Protein AF-A0AAJ1YZI2-F1 (afdb_monomer_lite)

Organism: NCBI:txid64104

Foldseek 3Di:
DEFCAPVNVVVQVVQVVPVVGDDDYHFPADDPVPVLPDLDLVVLQVCLPPCRFFPQDWDDQDPVVRGIDGDSHTRRHPPCSSPSVDDDDDDDVDDDDDDDDVVVVDD

Secondary structure (DSSP, 8-state):
-B--SHHHHHHHHHHHHSTT-----B-SS---TTTS----HHHHHHHHHSTTTB--EEEEEETTTTEEEEE--B-TT-HHHHS-S-------SS-------GGGG--

Sequence (107 aa):
MIGAGTAGGVIAKELTDDKCTSVLVLEAGTNMTNQLSNPSVVNALTLATDNKFSFNILSKIEQVIGRQLRLPDGNPSMPAQIIALNAVRFIQEDFCPYSMDDSDLEC

pLDDT: mean 71.07, std 13.59, range [41.94, 93.81]

Radius of gyration: 17.85 Å; chains: 1; bounding box: 41×34×44 Å

Structure (mmCIF, N/CA/C/O backbone):
data_AF-A0AAJ1YZI2-F1
#
_entry.id   AF-A0AAJ1YZI2-F1
#
loop_
_atom_site.group_PDB
_atom_site.id
_atom_site.type_symbol
_atom_site.label_atom_id
_atom_site.label_alt_id
_atom_site.label_comp_id
_atom_site.label_asym_id
_atom_site.label_entity_id
_atom_site.label_seq_id
_atom_site.pdbx_PDB_ins_code
_atom_site.Cartn_x
_atom_site.Cartn_y
_atom_site.Cartn_z
_atom_site.occupancy
_atom_site.B_iso_or_equiv
_atom_site.auth_seq_id
_atom_site.auth_comp_id
_atom_site.auth_asym_id
_atom_site.auth_atom_id
_atom_site.pdbx_PDB_model_num
ATOM 1 N N . MET A 1 1 ? 2.772 6.568 -9.673 1.00 81.38 1 MET A N 1
ATOM 2 C CA . MET A 1 1 ? 1.829 5.644 -9.014 1.00 81.38 1 MET A CA 1
ATOM 3 C C . MET A 1 1 ? 1.597 6.076 -7.578 1.00 81.38 1 MET A C 1
ATOM 5 O O . MET A 1 1 ? 2.567 6.357 -6.884 1.00 81.38 1 MET A O 1
ATOM 9 N N . ILE A 1 2 ? 0.339 6.132 -7.145 1.00 83.56 2 ILE A N 1
ATOM 10 C CA . ILE A 1 2 ? -0.044 6.430 -5.760 1.00 83.56 2 ILE A CA 1
ATOM 11 C C . ILE A 1 2 ? -0.573 5.131 -5.144 1.00 83.56 2 ILE A C 1
ATOM 13 O O . ILE A 1 2 ? -1.552 4.585 -5.639 1.00 83.56 2 ILE A O 1
ATOM 17 N N . GLY A 1 3 ? 0.097 4.625 -4.113 1.00 76.31 3 GLY A N 1
ATOM 18 C CA . GLY A 1 3 ? -0.173 3.330 -3.494 1.00 76.31 3 GLY A CA 1
ATOM 19 C C . GLY A 1 3 ? 0.621 2.179 -4.129 1.00 76.31 3 GLY A C 1
ATOM 20 O O . GLY A 1 3 ? 0.332 1.771 -5.247 1.00 76.31 3 GLY A O 1
ATOM 21 N N . ALA A 1 4 ? 1.583 1.605 -3.406 1.00 77.31 4 ALA A N 1
ATOM 22 C CA . ALA A 1 4 ? 2.354 0.398 -3.725 1.00 77.31 4 ALA A CA 1
ATOM 23 C C . ALA A 1 4 ? 1.668 -0.892 -3.251 1.00 77.31 4 ALA A C 1
ATOM 25 O O . ALA A 1 4 ? 2.333 -1.839 -2.829 1.00 77.31 4 ALA A O 1
ATOM 26 N N . GLY A 1 5 ? 0.337 -0.919 -3.289 1.00 75.62 5 GLY A N 1
ATOM 27 C CA . GLY A 1 5 ? -0.424 -2.074 -2.836 1.00 75.62 5 GLY A CA 1
ATOM 28 C C . GLY A 1 5 ? -0.507 -3.231 -3.787 1.00 75.62 5 GLY A C 1
ATOM 29 O O . GLY A 1 5 ? 0.226 -3.281 -4.762 1.00 75.62 5 GLY A O 1
ATOM 30 N N . THR A 1 6 ? -1.410 -4.172 -3.511 1.00 78.75 6 THR A N 1
ATOM 31 C CA . THR A 1 6 ? -1.517 -5.422 -4.279 1.00 78.75 6 THR A CA 1
ATOM 32 C C . THR A 1 6 ? -1.555 -5.176 -5.788 1.00 78.75 6 THR A C 1
ATOM 34 O O . THR A 1 6 ? -0.784 -5.781 -6.523 1.00 78.75 6 THR A O 1
ATOM 37 N N . ALA A 1 7 ? -2.402 -4.251 -6.248 1.00 84.00 7 ALA A N 1
ATOM 38 C CA . ALA A 1 7 ? -2.451 -3.867 -7.658 1.00 84.00 7 ALA A CA 1
ATOM 39 C C . ALA A 1 7 ? -1.314 -2.905 -8.032 1.00 84.00 7 ALA A C 1
ATOM 41 O O . ALA A 1 7 ? -0.658 -3.092 -9.053 1.00 84.00 7 ALA A O 1
ATOM 42 N N . GLY A 1 8 ? -1.052 -1.901 -7.189 1.00 82.06 8 GLY A N 1
ATOM 43 C CA . GLY A 1 8 ? -0.031 -0.895 -7.453 1.00 82.06 8 GLY A CA 1
ATOM 44 C C . GLY A 1 8 ? 1.346 -1.513 -7.694 1.00 82.06 8 GLY A C 1
ATOM 45 O O . GLY A 1 8 ? 1.941 -1.313 -8.745 1.00 82.06 8 GLY A O 1
ATOM 46 N N . GLY A 1 9 ? 1.855 -2.324 -6.770 1.00 82.56 9 GLY A N 1
ATOM 47 C CA . GLY A 1 9 ? 3.162 -2.970 -6.906 1.00 82.56 9 GLY A CA 1
ATOM 48 C C . GLY A 1 9 ? 3.319 -3.764 -8.208 1.00 82.56 9 GLY A C 1
ATOM 49 O O . GLY A 1 9 ? 4.375 -3.686 -8.831 1.00 82.56 9 GLY A O 1
ATOM 50 N N . VAL A 1 10 ? 2.265 -4.457 -8.657 1.00 88.81 10 VAL A N 1
ATOM 51 C CA . VAL A 1 10 ? 2.256 -5.186 -9.938 1.00 88.81 10 VAL A CA 1
ATOM 52 C C . VAL A 1 10 ? 2.323 -4.220 -11.120 1.00 88.81 10 VAL A C 1
ATOM 54 O O . VAL A 1 10 ? 3.171 -4.391 -11.987 1.00 88.81 10 VAL A O 1
ATOM 57 N N . ILE A 1 11 ? 1.494 -3.173 -11.127 1.00 86.50 11 ILE A N 1
ATOM 58 C CA . ILE A 1 11 ? 1.469 -2.172 -12.203 1.00 86.50 11 ILE A CA 1
ATOM 59 C C . ILE A 1 11 ? 2.807 -1.433 -12.295 1.00 86.50 11 ILE A C 1
ATOM 61 O O . ILE A 1 11 ? 3.363 -1.298 -13.381 1.00 86.50 11 ILE A O 1
ATOM 65 N N . ALA A 1 12 ? 3.354 -0.969 -11.167 1.00 85.44 12 ALA A N 1
ATOM 66 C CA . ALA A 1 12 ? 4.659 -0.317 -11.157 1.00 85.44 12 ALA A CA 1
ATOM 67 C C . ALA A 1 12 ? 5.758 -1.254 -11.648 1.00 85.44 12 ALA A C 1
ATOM 69 O O . ALA A 1 12 ? 6.621 -0.803 -12.393 1.00 85.44 12 ALA A O 1
ATOM 70 N N . LYS A 1 13 ? 5.716 -2.537 -11.265 1.00 90.31 13 LYS A N 1
ATOM 71 C CA . LYS A 1 13 ? 6.694 -3.516 -11.730 1.00 90.31 13 LYS A CA 1
ATOM 72 C C . LYS A 1 13 ? 6.626 -3.697 -13.246 1.00 90.31 13 LYS A C 1
ATOM 74 O O . LYS A 1 13 ? 7.654 -3.535 -13.894 1.00 90.31 13 LYS A O 1
ATOM 79 N N . GLU A 1 14 ? 5.439 -3.960 -13.785 1.00 93.81 14 GLU A N 1
ATOM 80 C CA . GLU A 1 14 ? 5.229 -4.171 -15.223 1.00 93.81 14 GLU A CA 1
ATOM 81 C C . GLU A 1 14 ? 5.686 -2.953 -16.042 1.00 93.81 14 GLU A C 1
ATOM 83 O O . GLU A 1 14 ? 6.404 -3.085 -17.027 1.00 93.81 14 GLU A O 1
ATOM 88 N N . LEU A 1 15 ? 5.362 -1.738 -15.583 1.00 87.38 15 LEU A N 1
ATOM 89 C CA . LEU A 1 15 ? 5.800 -0.501 -16.235 1.00 87.38 15 LEU A CA 1
ATOM 90 C C . LEU A 1 15 ? 7.324 -0.302 -16.188 1.00 87.38 15 LEU A C 1
ATOM 92 O O . LEU A 1 15 ? 7.887 0.275 -17.112 1.00 87.38 15 LEU A O 1
ATOM 96 N N . THR A 1 16 ? 7.999 -0.755 -15.126 1.00 91.69 16 THR A N 1
ATOM 97 C CA . THR A 1 16 ? 9.468 -0.665 -15.014 1.00 91.69 16 THR A CA 1
ATOM 98 C C . THR A 1 16 ? 10.228 -1.751 -15.775 1.00 91.69 16 THR A C 1
ATOM 100 O O . THR A 1 16 ? 11.451 -1.653 -15.885 1.00 91.69 16 THR A O 1
ATOM 103 N N . ASP A 1 17 ? 9.548 -2.777 -16.299 1.00 93.31 17 ASP A N 1
ATOM 104 C CA . ASP A 1 17 ? 10.195 -3.777 -17.156 1.00 93.31 17 ASP A CA 1
ATOM 105 C C . ASP A 1 17 ? 10.587 -3.171 -18.525 1.00 93.31 17 ASP A C 1
ATOM 107 O O . ASP A 1 17 ? 11.559 -3.614 -19.149 1.00 93.31 17 ASP A O 1
ATOM 111 N N . ASP A 1 18 ? 9.924 -2.086 -18.947 1.00 92.12 18 ASP A N 1
ATOM 112 C CA . ASP A 1 18 ? 10.401 -1.205 -20.015 1.00 92.12 18 ASP A CA 1
ATOM 113 C C . ASP A 1 18 ? 11.468 -0.222 -19.500 1.00 92.12 18 ASP A C 1
ATOM 115 O O . ASP A 1 18 ? 11.205 0.680 -18.705 1.00 92.12 18 ASP A O 1
ATOM 119 N N . LYS A 1 19 ? 12.690 -0.336 -20.031 1.00 91.94 19 LYS A N 1
ATOM 120 C CA . LYS A 1 19 ? 13.838 0.504 -19.648 1.00 91.94 19 LYS A CA 1
ATOM 121 C C . LYS A 1 19 ? 13.696 1.972 -20.054 1.00 91.94 19 LYS A C 1
ATOM 123 O O . LYS A 1 19 ? 14.460 2.802 -19.561 1.00 91.94 19 LYS A O 1
ATOM 128 N N . CYS A 1 20 ? 12.783 2.290 -20.969 1.00 93.25 20 CYS A N 1
ATOM 129 C CA . CYS A 1 20 ? 12.498 3.662 -21.380 1.00 93.25 20 CYS A CA 1
ATOM 130 C C . CYS A 1 20 ? 11.471 4.351 -20.472 1.00 93.25 20 CYS A C 1
ATOM 132 O O . CYS A 1 20 ? 11.341 5.575 -20.523 1.00 93.25 20 CYS A O 1
ATOM 134 N N . THR A 1 21 ? 10.794 3.594 -19.607 1.00 88.06 21 THR A N 1
ATOM 135 C CA . THR A 1 21 ? 9.754 4.095 -18.714 1.00 88.06 21 THR A CA 1
ATOM 136 C C . THR A 1 21 ? 10.276 4.194 -17.280 1.00 88.06 21 THR A C 1
ATOM 138 O O . THR A 1 21 ? 10.812 3.249 -16.710 1.00 88.06 21 THR A O 1
ATOM 141 N N . SER A 1 22 ? 10.133 5.373 -16.667 1.00 92.50 22 SER A N 1
ATOM 142 C CA . SER A 1 22 ? 10.494 5.606 -15.262 1.00 92.50 22 SER A CA 1
ATOM 143 C C . SER A 1 22 ? 9.242 5.810 -14.421 1.00 92.50 22 SER A C 1
ATOM 145 O O . SER A 1 22 ? 8.418 6.674 -14.718 1.00 92.50 22 SER A O 1
ATOM 147 N N . VAL A 1 23 ? 9.114 5.042 -13.338 1.00 90.31 23 VAL A N 1
ATOM 148 C CA . VAL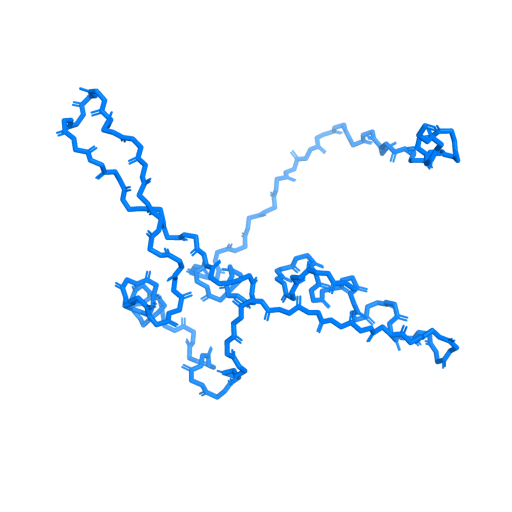 A 1 23 ? 7.945 5.078 -12.453 1.00 90.31 23 VAL A CA 1
ATOM 149 C C . VAL A 1 23 ? 8.345 5.579 -11.070 1.00 90.31 23 VAL A C 1
ATOM 151 O O . VAL A 1 23 ? 9.189 4.987 -10.402 1.00 90.31 23 VAL A O 1
ATOM 154 N N . LEU A 1 24 ? 7.687 6.641 -10.604 1.00 90.50 24 LEU A N 1
ATOM 155 C CA . LEU A 1 24 ? 7.722 7.054 -9.201 1.00 90.50 24 LEU A CA 1
ATOM 156 C C . LEU A 1 24 ? 6.526 6.451 -8.460 1.00 90.50 24 LEU A C 1
ATOM 158 O O . LEU A 1 24 ? 5.380 6.632 -8.881 1.00 90.50 24 LEU A O 1
ATOM 162 N N . VAL A 1 25 ? 6.785 5.773 -7.344 1.00 85.19 25 VAL A N 1
ATOM 163 C CA . VAL A 1 25 ? 5.753 5.205 -6.473 1.00 85.19 25 VAL A CA 1
ATOM 164 C C . VAL A 1 25 ? 5.705 5.973 -5.158 1.00 85.19 25 VAL A C 1
ATOM 166 O O . VAL A 1 25 ? 6.709 6.063 -4.456 1.00 85.19 25 VAL A O 1
ATOM 169 N N . LEU A 1 26 ? 4.536 6.516 -4.824 1.00 82.31 26 LEU A N 1
ATOM 170 C CA . LEU A 1 26 ? 4.269 7.195 -3.560 1.00 82.31 26 LEU A CA 1
ATOM 171 C C . LEU A 1 26 ? 3.358 6.312 -2.717 1.00 82.31 26 LEU A C 1
ATOM 173 O O . LEU A 1 26 ? 2.217 6.071 -3.096 1.00 82.31 26 LEU A O 1
ATOM 177 N N . GLU A 1 27 ? 3.866 5.825 -1.592 1.00 79.50 27 GLU A N 1
ATOM 178 C CA . GLU A 1 27 ? 3.190 4.847 -0.744 1.00 79.50 27 GLU A CA 1
ATOM 179 C C . GLU A 1 27 ? 3.018 5.381 0.677 1.00 79.50 27 GLU A C 1
ATOM 181 O O . GLU A 1 27 ? 3.972 5.869 1.286 1.00 79.50 27 GLU A O 1
ATOM 186 N N . ALA A 1 28 ? 1.800 5.278 1.210 1.00 71.25 28 ALA A N 1
ATOM 187 C CA . ALA A 1 28 ? 1.464 5.747 2.548 1.00 71.25 28 ALA A CA 1
ATOM 188 C C . ALA A 1 28 ? 1.820 4.682 3.592 1.00 71.25 28 ALA A C 1
ATOM 190 O O . ALA A 1 28 ? 0.943 4.044 4.162 1.00 71.25 28 ALA A O 1
ATOM 191 N N . GLY A 1 29 ? 3.118 4.501 3.842 1.00 71.38 29 GLY A N 1
ATOM 192 C CA . GLY A 1 29 ? 3.601 3.430 4.698 1.00 71.38 29 GLY A CA 1
ATOM 193 C C . GLY A 1 29 ? 5.098 3.429 4.963 1.00 71.38 29 GLY A C 1
ATOM 194 O O . GLY A 1 29 ? 5.839 4.268 4.460 1.00 71.38 29 GLY A O 1
ATOM 195 N N . THR A 1 30 ? 5.561 2.471 5.768 1.00 67.44 30 THR A N 1
ATOM 196 C CA . THR A 1 30 ? 6.993 2.268 6.035 1.00 67.44 30 THR A CA 1
ATOM 197 C C . THR A 1 30 ? 7.551 1.135 5.172 1.00 67.44 30 THR A C 1
ATOM 199 O O . THR A 1 30 ? 6.859 0.167 4.870 1.00 67.44 30 THR A O 1
ATOM 202 N N . ASN A 1 31 ? 8.818 1.241 4.767 1.00 67.81 31 ASN A N 1
ATOM 203 C CA . ASN A 1 31 ? 9.507 0.188 4.021 1.00 67.81 31 ASN A CA 1
ATOM 204 C C . ASN A 1 31 ? 9.910 -0.942 4.989 1.00 67.81 31 ASN A C 1
ATOM 206 O O . ASN A 1 31 ? 10.756 -0.727 5.858 1.00 67.81 31 ASN A O 1
ATOM 210 N N . MET A 1 32 ? 9.259 -2.110 4.905 1.00 61.69 32 MET A N 1
ATOM 211 C CA . MET A 1 32 ? 9.318 -3.118 5.975 1.00 61.69 32 MET A CA 1
ATOM 212 C C . MET A 1 32 ? 9.485 -4.579 5.517 1.00 61.69 32 MET A C 1
ATOM 214 O O . MET A 1 32 ? 9.068 -5.518 6.195 1.00 61.69 32 MET A O 1
ATOM 218 N N . THR A 1 33 ? 10.185 -4.796 4.407 1.00 61.94 33 THR A N 1
ATOM 219 C CA . THR A 1 33 ? 10.426 -6.114 3.782 1.00 61.94 33 THR A CA 1
ATOM 220 C C . THR A 1 33 ? 10.933 -7.202 4.740 1.00 61.94 33 THR A C 1
ATOM 222 O O . THR A 1 33 ? 10.577 -8.366 4.586 1.00 61.94 33 THR A O 1
ATOM 225 N N . ASN A 1 34 ? 11.722 -6.849 5.760 1.00 61.06 34 ASN A N 1
ATOM 226 C CA . ASN A 1 34 ? 12.308 -7.829 6.684 1.00 61.06 34 ASN A CA 1
ATOM 227 C C . ASN A 1 34 ? 11.390 -8.260 7.841 1.00 61.06 34 ASN A C 1
ATOM 229 O O . ASN A 1 34 ? 11.604 -9.339 8.385 1.00 61.06 34 ASN A O 1
ATOM 233 N N . GLN A 1 35 ? 10.398 -7.453 8.246 1.00 60.53 35 GLN A N 1
ATOM 234 C CA . GLN A 1 35 ? 9.536 -7.792 9.400 1.00 60.53 35 GLN A CA 1
ATOM 235 C C . GLN A 1 35 ? 8.306 -8.620 8.991 1.00 60.53 35 GLN A C 1
ATOM 237 O O . GLN A 1 35 ? 7.583 -9.110 9.854 1.00 60.53 35 GLN A O 1
ATOM 242 N N . LEU A 1 36 ? 8.083 -8.789 7.684 1.00 61.38 36 LEU A N 1
ATOM 243 C CA . LEU A 1 36 ? 6.868 -9.368 7.099 1.00 61.38 36 LEU A CA 1
ATOM 244 C C . LEU A 1 36 ? 7.141 -10.595 6.218 1.00 61.38 36 LEU A C 1
ATOM 246 O O . LEU A 1 36 ? 6.264 -11.093 5.523 1.00 61.38 36 LEU A O 1
ATOM 250 N N . SER A 1 37 ? 8.360 -11.126 6.283 1.00 67.56 37 SER A N 1
ATOM 251 C CA . SER A 1 37 ? 8.780 -12.329 5.559 1.00 67.56 37 SER A CA 1
ATOM 252 C C . SER A 1 37 ? 8.232 -13.635 6.154 1.00 67.56 37 SER A C 1
ATOM 254 O O . SER A 1 37 ? 8.424 -14.699 5.569 1.00 67.56 37 SER A O 1
ATOM 256 N N . ASN A 1 38 ? 7.564 -13.579 7.313 1.00 70.44 38 ASN A N 1
ATOM 257 C CA . ASN A 1 38 ? 7.013 -14.751 7.988 1.00 70.44 38 ASN A CA 1
ATOM 258 C C . ASN A 1 38 ? 5.545 -14.996 7.575 1.00 70.44 38 ASN A C 1
ATOM 260 O O . ASN A 1 38 ? 4.689 -14.188 7.934 1.00 70.44 38 ASN A O 1
ATOM 264 N N . PRO A 1 39 ? 5.214 -16.128 6.924 1.00 66.44 39 PRO A N 1
ATOM 265 C CA . PRO A 1 39 ? 3.863 -16.429 6.433 1.00 66.44 39 PRO A CA 1
ATOM 266 C C . PRO A 1 39 ? 2.861 -16.871 7.523 1.00 66.44 39 PRO A C 1
ATOM 268 O O . PRO A 1 39 ? 1.825 -17.460 7.220 1.00 66.44 39 PRO A O 1
ATOM 271 N N . SER A 1 40 ? 3.145 -16.636 8.808 1.00 72.56 40 SER A N 1
ATOM 272 C CA . SER A 1 40 ? 2.250 -17.013 9.908 1.00 72.56 40 SER A CA 1
ATOM 273 C C . SER A 1 40 ? 0.987 -16.146 9.941 1.00 72.56 40 SER A C 1
ATOM 275 O O . SER A 1 40 ? 1.055 -14.943 10.189 1.00 72.56 40 SER A O 1
ATOM 277 N N . VAL A 1 41 ? -0.180 -16.784 9.801 1.00 66.12 41 VAL A N 1
ATOM 278 C CA . VAL A 1 41 ? -1.507 -16.144 9.890 1.00 66.12 41 VAL A CA 1
ATOM 279 C C . VAL A 1 41 ? -1.721 -15.437 11.232 1.00 66.12 41 VAL A C 1
ATOM 281 O O . VAL A 1 41 ? -2.286 -14.348 11.280 1.00 66.12 41 VAL A O 1
ATOM 284 N N . VAL A 1 42 ? -1.238 -16.029 12.329 1.00 69.69 42 VAL A N 1
ATOM 285 C CA . VAL A 1 42 ? -1.346 -15.434 13.673 1.00 69.69 42 VAL A CA 1
ATOM 286 C C . VAL A 1 42 ? -0.510 -14.159 13.765 1.00 69.69 42 VAL A C 1
ATOM 288 O O . VAL A 1 42 ? -0.951 -13.165 14.346 1.00 69.69 42 VAL A O 1
ATOM 291 N N . ASN A 1 43 ? 0.672 -14.157 13.144 1.00 69.81 43 ASN A N 1
ATOM 292 C CA . ASN A 1 43 ? 1.528 -12.977 13.106 1.00 69.81 43 ASN A CA 1
ATOM 293 C C . ASN A 1 43 ? 0.924 -11.902 12.201 1.00 69.81 43 ASN A C 1
ATOM 295 O O . ASN A 1 43 ? 0.873 -10.751 12.613 1.00 69.81 43 ASN A O 1
ATOM 299 N N . ALA A 1 44 ? 0.385 -12.272 11.036 1.00 66.81 44 ALA A N 1
ATOM 300 C CA . ALA A 1 44 ? -0.310 -11.346 10.143 1.00 66.81 44 ALA A CA 1
ATOM 301 C C . ALA A 1 44 ? -1.505 -10.667 10.837 1.00 66.81 44 ALA A C 1
ATOM 303 O O . ALA A 1 44 ? -1.643 -9.451 10.765 1.00 66.81 44 ALA A O 1
ATOM 304 N N . LEU A 1 45 ? -2.317 -11.420 11.590 1.00 67.00 45 LEU A N 1
ATOM 305 C CA . LEU A 1 45 ? -3.442 -10.864 12.349 1.00 67.00 45 LEU A CA 1
ATOM 306 C C . LEU A 1 45 ? -2.985 -9.954 13.501 1.00 67.00 45 LEU A C 1
ATOM 308 O O . LEU A 1 45 ? -3.588 -8.912 13.751 1.00 67.00 45 LEU A O 1
ATOM 312 N N . THR A 1 46 ? -1.908 -10.323 14.195 1.00 68.69 46 THR A N 1
ATOM 313 C CA . THR A 1 46 ? -1.339 -9.493 15.269 1.00 68.69 46 THR A CA 1
ATOM 314 C C . THR A 1 46 ? -0.809 -8.169 14.710 1.00 68.69 46 THR A C 1
ATOM 316 O O . THR A 1 46 ? -1.122 -7.109 15.240 1.00 68.69 46 THR A O 1
ATOM 319 N N . LEU A 1 47 ? -0.100 -8.214 13.580 1.00 66.62 47 LEU A N 1
ATOM 320 C CA . LEU A 1 47 ? 0.431 -7.035 12.887 1.00 66.62 47 LEU A CA 1
ATOM 321 C C . LEU A 1 47 ? -0.673 -6.187 12.232 1.00 66.62 47 LEU A C 1
ATOM 323 O O . LEU A 1 47 ? -0.532 -4.983 12.090 1.00 66.62 47 LEU A O 1
ATOM 327 N N . ALA A 1 48 ? -1.800 -6.789 11.850 1.00 63.47 48 ALA A N 1
ATOM 328 C CA . ALA A 1 48 ? -2.954 -6.063 11.316 1.00 63.47 48 ALA A CA 1
ATOM 329 C C . ALA A 1 48 ? -3.825 -5.406 12.399 1.00 63.47 48 ALA A C 1
ATOM 331 O O . ALA A 1 48 ? -4.738 -4.647 12.081 1.00 63.47 48 ALA A O 1
ATOM 332 N N . THR A 1 49 ? -3.602 -5.744 13.671 1.00 64.81 49 THR A N 1
ATOM 333 C CA . THR A 1 49 ? -4.347 -5.190 14.813 1.00 64.81 49 THR A CA 1
ATOM 334 C C . THR A 1 49 ? -3.496 -4.271 15.679 1.00 64.81 49 THR A C 1
ATOM 336 O O . THR A 1 49 ? -4.046 -3.480 16.452 1.00 64.81 4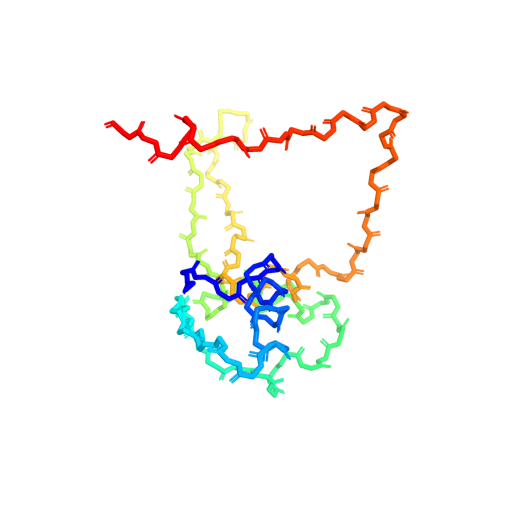9 THR A O 1
ATOM 339 N N . ASP A 1 50 ? -2.170 -4.331 15.533 1.00 61.75 50 ASP A N 1
ATOM 340 C CA . ASP A 1 50 ? -1.292 -3.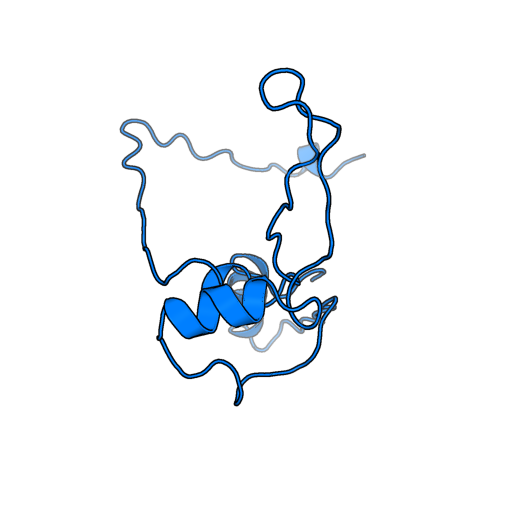267 15.976 1.00 61.75 50 ASP A CA 1
ATOM 341 C C . ASP A 1 50 ? -1.405 -2.089 14.988 1.00 61.75 50 ASP A C 1
ATOM 343 O O . ASP A 1 50 ? -1.340 -2.228 13.771 1.00 61.75 50 ASP A O 1
ATOM 347 N N . ASN A 1 51 ? -1.636 -0.874 15.487 1.00 62.91 51 ASN A N 1
ATOM 348 C CA . ASN A 1 51 ? -1.804 0.320 14.639 1.00 62.91 51 ASN A CA 1
ATOM 349 C C . ASN A 1 51 ? -0.504 0.733 13.910 1.00 62.91 51 ASN A C 1
ATOM 351 O O . ASN A 1 51 ? -0.357 1.884 13.498 1.00 62.91 51 ASN A O 1
ATOM 355 N N . LYS A 1 52 ? 0.481 -0.165 13.826 1.00 67.12 52 LYS A N 1
ATOM 356 C CA . LYS A 1 52 ? 1.765 0.049 13.171 1.00 67.12 52 LYS A CA 1
ATOM 357 C C . LYS A 1 52 ? 1.664 -0.254 11.672 1.00 67.12 52 LYS A C 1
ATOM 359 O O . LYS A 1 52 ? 2.366 0.397 10.899 1.00 67.12 52 LYS A O 1
ATOM 364 N N . PHE A 1 53 ? 0.785 -1.183 11.263 1.00 65.75 53 PHE A N 1
ATOM 365 C CA . PHE A 1 53 ? 0.652 -1.624 9.859 1.00 65.75 53 PHE A CA 1
ATOM 366 C C . PHE A 1 53 ? -0.754 -1.536 9.264 1.00 65.75 53 PHE A C 1
ATOM 368 O O . PHE A 1 53 ? -0.906 -1.650 8.046 1.00 65.75 53 PHE A O 1
ATOM 375 N N . SER A 1 54 ? -1.771 -1.295 10.083 1.00 66.12 54 SER A N 1
ATOM 376 C CA . SER A 1 54 ? -3.136 -1.029 9.632 1.00 66.12 54 SER A CA 1
ATOM 377 C C . SER A 1 54 ? -3.479 0.446 9.783 1.00 66.12 54 SER A C 1
ATOM 379 O O . SER A 1 54 ? -3.116 1.077 10.782 1.00 66.12 54 SER A O 1
ATOM 381 N N . PHE A 1 55 ? -4.265 0.985 8.855 1.00 68.31 55 PHE A N 1
ATOM 382 C CA . PHE A 1 55 ? -4.964 2.226 9.152 1.00 68.31 55 PHE A CA 1
ATOM 383 C C . PHE A 1 55 ? -5.993 1.950 10.248 1.00 68.31 55 PHE A C 1
ATOM 385 O O . PHE A 1 55 ? -6.729 0.969 10.195 1.00 68.31 55 PHE A O 1
ATOM 392 N N . ASN A 1 56 ? -6.060 2.815 11.259 1.00 73.44 56 ASN A N 1
ATOM 393 C CA . ASN A 1 56 ? -7.039 2.690 12.338 1.00 73.44 56 ASN A CA 1
ATOM 394 C C . ASN A 1 56 ? -8.416 3.196 11.870 1.00 73.44 56 ASN A C 1
ATOM 396 O O . ASN A 1 56 ? -8.935 4.194 12.377 1.00 73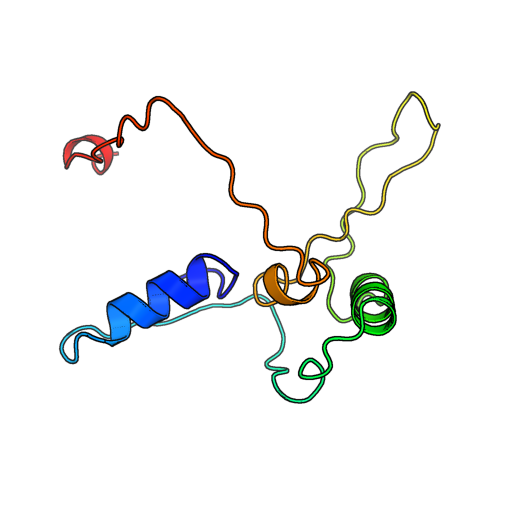.44 56 ASN A O 1
ATOM 400 N N . ILE A 1 57 ? -8.967 2.545 10.846 1.00 77.00 57 ILE A N 1
ATOM 401 C CA . ILE A 1 57 ? -10.254 2.893 10.253 1.00 77.00 57 ILE A CA 1
ATOM 402 C C . ILE A 1 57 ? -11.353 2.195 11.050 1.00 77.00 57 ILE A C 1
ATOM 404 O O . ILE A 1 57 ? -11.334 0.985 11.288 1.00 77.00 57 ILE A O 1
ATOM 408 N N . LEU A 1 58 ? -12.326 2.991 11.482 1.00 82.62 58 LEU A N 1
ATOM 409 C CA . LEU A 1 58 ? -13.517 2.522 12.174 1.00 82.62 58 LEU A CA 1
ATOM 410 C C . LEU A 1 58 ? -14.731 2.752 11.285 1.00 82.62 58 LEU A C 1
ATOM 412 O O . LEU A 1 58 ? -14.884 3.827 10.700 1.00 82.62 58 LEU A O 1
ATOM 416 N N . SER A 1 59 ? -15.613 1.758 11.215 1.00 82.94 59 SER A N 1
ATOM 417 C CA . SER A 1 59 ? -16.913 1.937 10.581 1.00 82.94 59 SER A CA 1
ATOM 418 C C . SER A 1 59 ? -17.788 2.883 11.412 1.00 82.94 59 SER A C 1
ATOM 420 O O . SER A 1 59 ? -17.481 3.238 12.558 1.00 82.94 59 SER A O 1
ATOM 422 N N . LYS A 1 60 ? -18.918 3.306 10.843 1.00 87.19 60 LYS A N 1
ATOM 423 C CA . LYS A 1 60 ? -19.993 3.904 11.646 1.00 87.19 60 LYS A CA 1
ATOM 424 C C . LYS A 1 60 ? -20.535 2.852 12.622 1.00 87.19 60 LYS A C 1
ATOM 426 O O . LYS A 1 60 ? -20.262 1.666 12.484 1.00 87.19 60 LYS A O 1
ATOM 431 N N . ILE A 1 61 ? -21.281 3.276 13.640 1.00 87.94 61 ILE A N 1
ATOM 432 C CA . ILE A 1 61 ? -21.911 2.312 14.551 1.00 87.94 61 ILE A CA 1
ATOM 433 C C . ILE A 1 61 ? -22.846 1.423 13.734 1.00 87.94 61 ILE A C 1
ATOM 435 O O . ILE A 1 61 ? -23.813 1.903 13.143 1.00 87.94 61 ILE A O 1
ATOM 439 N N . GLU A 1 62 ? -22.546 0.130 13.719 1.00 88.88 62 GLU A N 1
ATOM 440 C CA . GLU A 1 62 ? -23.365 -0.860 13.047 1.00 88.88 62 GLU A CA 1
ATOM 441 C C . GLU A 1 62 ? -24.634 -1.091 13.863 1.00 88.88 62 GLU A C 1
ATOM 443 O O . GLU A 1 62 ? -24.571 -1.459 15.038 1.00 88.88 62 GLU A O 1
ATOM 448 N N . GLN A 1 63 ? -25.799 -0.886 13.249 1.00 86.31 63 GLN A N 1
ATOM 449 C CA . GLN A 1 63 ? -27.084 -0.928 13.957 1.00 86.31 63 GLN A CA 1
ATOM 450 C C . GLN A 1 63 ? -27.389 -2.303 14.568 1.00 86.31 63 GLN A C 1
ATOM 452 O O . GLN A 1 63 ? -27.991 -2.375 15.633 1.00 86.31 63 GLN A O 1
ATOM 457 N N . VAL A 1 64 ? -26.949 -3.388 13.923 1.00 89.50 64 VAL A N 1
ATOM 458 C CA . VAL A 1 64 ? -27.245 -4.768 14.350 1.00 89.50 64 VAL A CA 1
ATOM 459 C C . VAL A 1 64 ? -26.438 -5.181 15.583 1.00 89.50 64 VAL A C 1
ATOM 461 O O . VAL A 1 64 ? -26.929 -5.903 16.443 1.00 89.50 64 VAL A O 1
ATOM 464 N N . ILE A 1 65 ? -25.193 -4.724 15.674 1.00 86.94 65 ILE A N 1
ATOM 465 C CA . ILE A 1 65 ? -24.228 -5.123 16.712 1.00 86.94 65 ILE A CA 1
ATOM 466 C C . ILE A 1 65 ? -23.965 -4.003 17.729 1.00 86.94 65 ILE A C 1
ATOM 468 O O . ILE A 1 65 ? -23.286 -4.236 18.726 1.00 86.94 65 ILE A O 1
ATOM 472 N N . GLY A 1 66 ? -24.496 -2.797 17.500 1.00 87.75 66 GLY A N 1
ATOM 473 C CA . GLY A 1 66 ? -24.449 -1.665 18.430 1.00 87.75 66 GLY A CA 1
ATOM 474 C C . GLY A 1 66 ? -23.050 -1.093 18.671 1.00 87.75 66 GLY A C 1
ATOM 475 O O . GLY A 1 66 ? -22.830 -0.397 19.659 1.00 87.75 66 GLY A O 1
ATOM 476 N N . ARG A 1 67 ? -22.084 -1.393 17.798 1.00 87.50 67 ARG A N 1
ATOM 477 C CA . ARG A 1 67 ? -20.682 -0.973 17.935 1.00 87.50 67 ARG A CA 1
ATOM 478 C C . ARG A 1 67 ? -20.062 -0.676 16.581 1.00 87.50 67 ARG A C 1
ATOM 480 O O . ARG A 1 67 ? -20.527 -1.164 15.557 1.00 87.50 67 ARG A O 1
ATOM 487 N N . GLN A 1 68 ? -18.978 0.090 16.595 1.00 86.31 68 GLN A N 1
ATOM 488 C CA . GLN A 1 68 ? -18.139 0.258 15.413 1.00 86.31 68 GLN A CA 1
ATOM 489 C C . GLN A 1 68 ? -17.355 -1.028 15.134 1.00 86.31 68 GLN A C 1
ATOM 491 O O . GLN A 1 68 ? -16.897 -1.719 16.058 1.00 86.31 68 GLN A O 1
ATOM 496 N N . LEU A 1 69 ? -17.183 -1.328 13.850 1.00 81.50 69 LEU A N 1
ATOM 497 C CA . LEU A 1 69 ? -16.254 -2.342 13.382 1.00 81.50 69 LEU A CA 1
ATOM 498 C C . LEU A 1 69 ? -14.895 -1.698 13.142 1.00 81.50 69 LEU A C 1
ATOM 500 O O . LEU A 1 69 ? -14.794 -0.595 12.609 1.00 81.50 69 LEU A O 1
ATOM 504 N N . ARG A 1 70 ? -13.841 -2.408 13.537 1.00 76.44 70 ARG A N 1
ATOM 505 C CA . ARG A 1 70 ? -12.490 -2.100 13.077 1.00 76.44 70 ARG A CA 1
ATOM 506 C C . ARG A 1 70 ? -12.346 -2.679 11.686 1.00 76.44 70 ARG A C 1
ATOM 508 O O . ARG A 1 70 ? -12.555 -3.877 11.514 1.00 76.44 70 ARG A O 1
ATOM 515 N N . LEU A 1 71 ? -12.023 -1.819 10.733 1.00 74.56 71 LEU A N 1
ATOM 516 C CA . LEU A 1 71 ? -11.715 -2.203 9.369 1.00 74.56 71 LEU A CA 1
ATOM 517 C C . LEU A 1 71 ? -10.200 -2.400 9.317 1.00 74.56 71 LEU A C 1
ATOM 519 O O . LEU A 1 71 ? -9.471 -1.413 9.435 1.00 74.56 71 LEU A O 1
ATOM 523 N N . PRO A 1 72 ? -9.706 -3.646 9.213 1.00 60.81 72 PRO A N 1
ATOM 524 C CA . PRO A 1 72 ? -8.292 -3.912 9.006 1.00 60.81 72 PRO A CA 1
ATOM 525 C C . PRO A 1 72 ? -7.939 -3.590 7.548 1.00 60.81 72 PRO A C 1
ATOM 527 O O . PRO A 1 72 ? -7.560 -4.467 6.778 1.00 60.81 72 PRO A O 1
ATOM 530 N N . ASP A 1 73 ? -8.111 -2.332 7.149 1.00 61.62 73 ASP A N 1
ATOM 531 C CA . ASP A 1 73 ? -7.548 -1.844 5.902 1.00 61.62 73 ASP A CA 1
ATOM 532 C C . ASP A 1 73 ? -6.046 -1.681 6.119 1.00 61.62 73 ASP A C 1
ATOM 534 O O . ASP A 1 73 ? -5.573 -0.965 7.012 1.00 61.62 73 ASP A O 1
ATOM 538 N N . GLY A 1 74 ? -5.281 -2.418 5.320 1.00 54.28 74 GLY A N 1
ATOM 539 C CA . GLY A 1 74 ? -3.835 -2.317 5.329 1.00 54.28 74 GLY A CA 1
ATOM 540 C C . GLY A 1 74 ? -3.395 -0.924 4.889 1.00 54.28 74 GLY A C 1
ATOM 541 O O . GLY A 1 74 ? -3.974 -0.327 3.983 1.00 54.28 74 GLY A O 1
ATOM 542 N N . ASN A 1 75 ? -2.306 -0.443 5.482 1.00 57.12 75 ASN A N 1
ATOM 543 C CA . ASN A 1 75 ? -1.370 0.438 4.786 1.00 57.12 75 ASN A CA 1
ATOM 544 C C . ASN A 1 75 ? -1.175 -0.097 3.344 1.00 57.12 75 ASN A C 1
ATOM 546 O O . ASN A 1 75 ? -1.034 -1.312 3.214 1.00 57.12 75 ASN A O 1
ATOM 550 N N . PRO A 1 76 ? -1.259 0.706 2.266 1.00 48.44 76 PRO A N 1
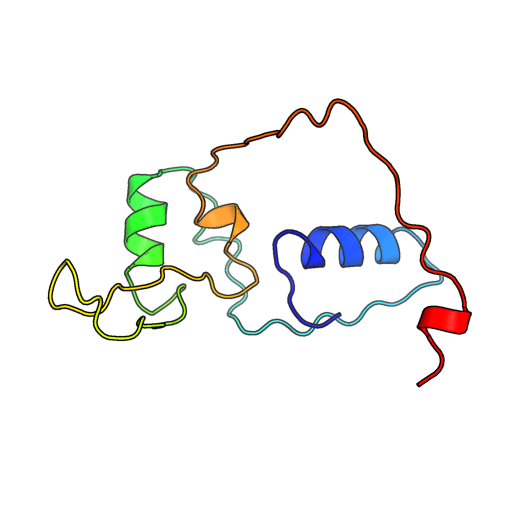ATOM 551 C CA . PRO A 1 76 ? -1.526 0.188 0.931 1.00 48.44 76 PRO A CA 1
ATOM 552 C C . PRO A 1 76 ? -0.521 -0.862 0.469 1.00 48.44 76 PRO A C 1
ATOM 554 O O . PRO A 1 76 ? -0.945 -1.748 -0.238 1.00 48.44 76 PRO A O 1
ATOM 557 N N . SER A 1 77 ? 0.729 -0.868 0.928 1.00 47.44 77 SER A N 1
ATOM 558 C CA . SER A 1 77 ? 1.787 -1.871 0.694 1.00 47.44 77 SER A CA 1
ATOM 559 C C . SER A 1 77 ? 1.535 -3.255 1.316 1.00 47.44 77 SER A C 1
ATOM 561 O O . SER A 1 77 ? 2.218 -4.233 0.998 1.00 47.44 77 SER A O 1
ATOM 563 N N . MET A 1 78 ? 0.542 -3.344 2.197 1.00 52.44 78 MET A N 1
ATOM 564 C CA . MET A 1 78 ? 0.263 -4.450 3.107 1.00 52.44 78 MET A CA 1
ATOM 565 C C . MET A 1 78 ? -0.998 -5.293 2.864 1.00 52.44 78 MET A C 1
ATOM 567 O O . MET A 1 78 ? -1.048 -6.347 3.495 1.00 52.44 78 MET A O 1
ATOM 571 N N . PRO A 1 79 ? -1.999 -4.960 2.012 1.00 51.56 79 PRO A N 1
ATOM 572 C CA . PRO A 1 79 ? -3.196 -5.771 1.855 1.00 51.56 79 PRO A CA 1
ATOM 573 C C . PRO A 1 79 ? -2.802 -7.202 1.523 1.00 51.56 79 PRO A C 1
ATOM 575 O O . PRO A 1 79 ? -3.106 -8.067 2.324 1.00 51.56 79 PRO A O 1
ATOM 578 N N . ALA A 1 80 ? -1.993 -7.440 0.481 1.00 52.22 80 ALA A N 1
ATOM 579 C CA . ALA A 1 80 ? -1.494 -8.771 0.100 1.00 52.22 80 ALA A CA 1
ATOM 580 C C . ALA A 1 80 ? -0.752 -9.548 1.209 1.00 52.22 80 ALA A C 1
ATOM 582 O O . ALA A 1 80 ? -0.696 -10.772 1.150 1.00 52.22 80 ALA A O 1
ATOM 583 N N . GLN A 1 81 ? -0.178 -8.852 2.194 1.00 52.78 81 GLN A N 1
ATOM 584 C CA . GLN A 1 81 ? 0.580 -9.447 3.301 1.00 52.78 81 GLN A CA 1
ATOM 585 C C . GLN A 1 81 ? -0.300 -9.687 4.544 1.00 52.78 81 GLN A C 1
ATOM 587 O O . GLN A 1 81 ? 0.020 -10.540 5.369 1.00 52.78 81 GLN A O 1
ATOM 592 N N . ILE A 1 82 ? -1.406 -8.942 4.676 1.00 52.22 82 ILE A N 1
ATOM 593 C CA . ILE A 1 82 ? -2.374 -9.015 5.780 1.00 52.22 82 ILE A CA 1
ATOM 594 C C . ILE A 1 82 ? -3.540 -9.960 5.459 1.00 52.22 82 ILE A C 1
ATOM 596 O O . ILE A 1 82 ? -4.018 -10.654 6.360 1.00 52.22 82 ILE A O 1
ATOM 600 N N . ILE A 1 83 ? -3.988 -10.058 4.196 1.00 51.88 83 ILE A N 1
ATOM 601 C CA . ILE A 1 83 ? -4.795 -11.220 3.790 1.00 51.88 83 ILE A CA 1
ATOM 602 C C . ILE A 1 83 ? -3.912 -12.430 4.040 1.00 51.88 83 ILE A C 1
ATOM 604 O O . ILE A 1 83 ? -2.793 -12.465 3.548 1.00 51.88 83 ILE A O 1
ATOM 608 N N . ALA A 1 84 ? -4.408 -13.374 4.837 1.00 46.84 84 ALA A N 1
ATOM 609 C CA . ALA A 1 84 ? -3.735 -14.560 5.368 1.00 46.84 84 ALA A CA 1
ATOM 610 C C . ALA A 1 84 ? -3.235 -15.559 4.294 1.00 46.84 84 ALA A C 1
ATOM 612 O O . ALA A 1 84 ? -3.448 -16.760 4.416 1.00 46.84 84 ALA A O 1
ATOM 613 N N . LEU A 1 85 ? -2.626 -15.061 3.214 1.00 52.09 85 LEU A N 1
ATOM 614 C CA . LEU A 1 85 ? -2.188 -15.759 2.010 1.00 52.09 85 LEU A CA 1
ATOM 615 C C . LEU A 1 85 ? -3.286 -16.603 1.344 1.00 52.09 85 LEU A C 1
ATOM 617 O O . LEU A 1 85 ? -3.001 -17.486 0.539 1.00 52.09 85 LEU A O 1
ATOM 621 N N . ASN A 1 86 ? -4.555 -16.300 1.626 1.00 41.94 86 ASN A N 1
ATOM 622 C CA . ASN A 1 86 ? -5.686 -16.919 0.952 1.00 41.94 86 ASN A CA 1
ATOM 623 C C . ASN A 1 86 ? -5.803 -16.342 -0.462 1.00 41.94 86 ASN A C 1
ATOM 625 O O . ASN A 1 86 ? -6.275 -15.222 -0.654 1.00 41.94 86 ASN A O 1
ATOM 629 N N . ALA A 1 87 ? -5.376 -17.119 -1.455 1.00 50.75 87 ALA A N 1
ATOM 630 C CA . ALA A 1 87 ? -5.622 -16.820 -2.856 1.00 50.75 87 ALA A CA 1
ATOM 631 C C . ALA A 1 87 ? -7.022 -17.311 -3.243 1.00 50.75 87 ALA A C 1
ATOM 633 O O . ALA A 1 87 ? -7.311 -18.506 -3.192 1.00 50.75 87 ALA A O 1
ATOM 634 N N . VAL A 1 88 ? -7.890 -16.386 -3.649 1.00 49.94 88 VAL A N 1
ATOM 635 C CA . VAL A 1 88 ? -9.220 -16.694 -4.185 1.00 49.94 88 VAL A CA 1
ATOM 636 C C . VAL A 1 88 ? -9.270 -16.190 -5.620 1.00 49.94 88 VAL A C 1
ATOM 638 O O . VAL A 1 88 ? -9.013 -15.017 -5.882 1.00 49.94 88 VAL A O 1
ATOM 641 N N . ARG A 1 89 ? -9.595 -17.080 -6.559 1.00 55.16 89 ARG A N 1
ATOM 642 C CA . ARG A 1 89 ? -9.876 -16.732 -7.954 1.00 55.16 89 ARG A CA 1
ATOM 643 C C . ARG A 1 89 ? -11.371 -16.900 -8.180 1.00 55.16 89 ARG A C 1
ATOM 645 O O . ARG A 1 89 ? -11.868 -18.021 -8.135 1.00 55.16 89 ARG A O 1
ATOM 652 N N . PHE A 1 90 ? -12.079 -15.803 -8.425 1.00 52.22 90 PHE A N 1
ATOM 653 C CA . PHE A 1 90 ? -13.466 -15.876 -8.874 1.00 52.22 90 PHE A CA 1
ATOM 654 C C . PHE A 1 90 ? -13.481 -16.332 -10.336 1.00 52.22 90 PHE A C 1
ATOM 656 O O . PHE A 1 90 ? -12.786 -15.762 -11.178 1.00 52.22 90 PHE A O 1
ATOM 663 N N . ILE A 1 91 ? -14.220 -17.402 -10.622 1.00 56.16 91 ILE A N 1
ATOM 664 C CA . ILE A 1 91 ? -14.449 -17.866 -11.990 1.00 56.16 91 ILE A CA 1
ATOM 665 C C . ILE A 1 91 ? -15.634 -17.057 -12.516 1.00 56.16 91 ILE A C 1
ATOM 667 O O . ILE A 1 91 ? -16.757 -17.237 -12.055 1.00 56.16 91 ILE A O 1
ATOM 671 N N . GLN A 1 92 ? -15.362 -16.121 -13.420 1.00 56.41 92 GLN A N 1
ATOM 672 C CA . GLN A 1 92 ? -16.388 -15.380 -14.145 1.00 56.41 92 GLN A CA 1
ATOM 673 C C . GLN A 1 92 ? -16.635 -16.107 -15.466 1.00 56.41 92 GLN A C 1
ATOM 675 O O . GLN A 1 92 ? -15.697 -16.262 -16.247 1.00 56.41 92 GLN A O 1
ATOM 680 N N . GLU A 1 93 ? -17.858 -16.593 -15.689 1.00 64.56 93 GLU A N 1
ATOM 681 C CA . GLU A 1 93 ? -18.178 -17.347 -16.912 1.00 64.56 93 GLU A CA 1
ATOM 682 C C . GLU A 1 93 ? -18.239 -16.447 -18.157 1.00 64.56 93 GLU A C 1
ATOM 684 O O . GLU A 1 93 ? -17.848 -16.891 -19.230 1.00 64.56 93 GLU A O 1
ATOM 689 N N . ASP A 1 94 ? -18.571 -15.159 -17.994 1.00 56.75 94 ASP A N 1
ATOM 690 C CA . ASP A 1 94 ? -18.589 -14.164 -19.073 1.00 56.75 94 ASP A CA 1
ATOM 691 C C . ASP A 1 94 ? -17.694 -12.967 -18.728 1.00 56.75 94 ASP A C 1
ATOM 693 O O . ASP A 1 94 ? -18.110 -11.987 -18.099 1.00 56.75 94 ASP A O 1
ATOM 697 N N . PHE A 1 95 ? -16.420 -13.057 -19.108 1.00 57.56 95 PHE A N 1
ATOM 698 C CA . PHE A 1 95 ? -15.486 -11.941 -19.003 1.00 57.56 95 PHE A CA 1
ATOM 699 C C . PHE A 1 95 ? -15.670 -11.021 -20.214 1.00 57.56 95 PHE A C 1
ATOM 701 O O . PHE A 1 95 ? -15.212 -11.336 -21.311 1.00 57.56 95 PHE A O 1
ATOM 708 N N . CYS A 1 96 ? -16.343 -9.886 -20.022 1.00 60.06 96 CYS A N 1
ATOM 709 C CA . CYS A 1 96 ? -16.411 -8.829 -21.028 1.00 60.06 96 CYS A CA 1
ATOM 710 C C . CYS A 1 96 ? -15.388 -7.745 -20.649 1.00 60.06 96 CYS A C 1
ATOM 712 O O . CYS A 1 96 ? -15.635 -6.993 -19.701 1.00 60.06 96 CYS A O 1
ATOM 714 N N . PRO A 1 97 ? -14.208 -7.695 -21.293 1.00 59.47 97 PRO A N 1
ATOM 715 C CA . PRO A 1 97 ? -13.201 -6.698 -20.967 1.00 59.47 97 PRO A CA 1
ATOM 716 C C . PRO A 1 97 ? -13.723 -5.307 -21.332 1.00 59.47 97 PRO A C 1
ATOM 718 O O . PRO A 1 97 ? -14.046 -5.044 -22.488 1.00 59.47 97 PRO A O 1
ATOM 721 N N . TYR A 1 98 ? -13.794 -4.413 -20.347 1.00 67.94 98 TYR A N 1
ATOM 722 C CA . TYR A 1 98 ? -14.005 -2.996 -20.612 1.00 67.94 98 TYR A CA 1
ATOM 723 C C . TYR A 1 98 ? -12.739 -2.432 -21.265 1.00 67.94 98 TYR A C 1
ATOM 725 O O . TYR A 1 98 ? -11.668 -2.445 -20.653 1.00 67.94 98 TYR A O 1
ATOM 733 N N . SER A 1 99 ? -12.845 -1.975 -22.511 1.00 68.69 99 SER A N 1
ATOM 734 C CA . SER A 1 99 ? -11.795 -1.201 -23.165 1.00 68.69 99 SER A CA 1
ATOM 735 C C . SER A 1 99 ? -11.967 0.261 -22.776 1.00 68.69 99 SER A C 1
ATOM 737 O O . SER A 1 99 ? -12.937 0.880 -23.196 1.00 68.69 99 SER A O 1
ATOM 739 N N . MET A 1 100 ? -11.037 0.786 -21.980 1.00 67.12 100 MET A N 1
ATOM 740 C CA . MET A 1 100 ? -10.911 2.231 -21.783 1.00 67.12 100 MET A CA 1
ATOM 741 C C . MET A 1 100 ? -10.535 2.846 -23.128 1.00 67.12 100 MET A C 1
ATOM 743 O O . MET A 1 100 ? -9.528 2.438 -23.716 1.00 67.12 100 MET A O 1
ATOM 747 N N . ASP A 1 101 ? -11.357 3.760 -23.627 1.00 80.19 101 ASP A N 1
ATOM 748 C CA . ASP A 1 101 ? -11.065 4.509 -24.846 1.00 80.19 101 ASP A CA 1
ATOM 749 C C . ASP A 1 101 ? -10.587 5.930 -24.512 1.00 80.19 101 ASP A C 1
ATOM 751 O O . ASP A 1 101 ? -10.712 6.395 -23.380 1.00 80.19 101 ASP A O 1
ATOM 755 N N . ASP A 1 102 ? -9.978 6.615 -25.481 1.00 77.00 102 ASP A N 1
ATOM 756 C CA . ASP A 1 102 ? -9.402 7.950 -25.261 1.00 77.00 102 ASP A CA 1
ATOM 757 C C . ASP A 1 102 ? -10.460 8.995 -24.849 1.00 77.00 102 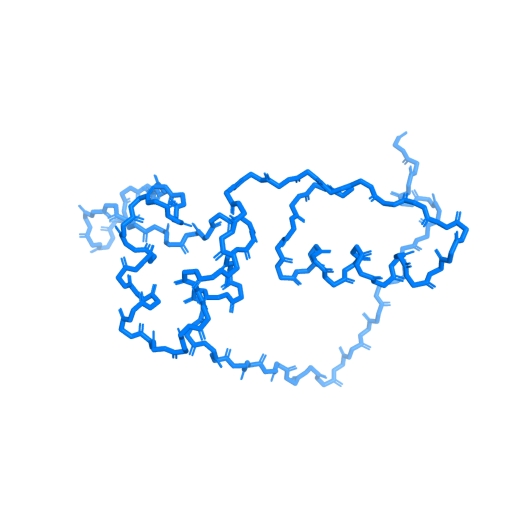ASP A C 1
ATOM 759 O O . ASP A 1 102 ? -10.121 10.001 -24.228 1.00 77.00 102 ASP A O 1
ATOM 763 N N . SER A 1 103 ? -11.743 8.742 -25.121 1.00 72.38 103 SER A N 1
ATOM 764 C CA . SER A 1 103 ? -12.867 9.591 -24.704 1.00 72.38 103 SER A CA 1
ATOM 765 C C . SER A 1 103 ? -13.162 9.474 -23.205 1.00 72.38 103 SER A C 1
ATOM 767 O O . SER A 1 103 ? -13.713 10.406 -22.627 1.00 72.38 103 SER A O 1
ATOM 769 N N . ASP A 1 104 ? -12.758 8.377 -22.554 1.00 72.81 104 ASP A N 1
ATOM 770 C CA . ASP A 1 104 ? -12.841 8.215 -21.094 1.00 72.81 104 ASP A CA 1
ATOM 771 C C . ASP A 1 104 ? -11.768 9.039 -20.348 1.00 72.81 104 ASP A C 1
ATOM 773 O O . ASP A 1 104 ? -11.833 9.196 -19.125 1.00 72.81 104 ASP A O 1
ATOM 777 N N . LEU A 1 105 ? -10.759 9.549 -21.068 1.00 67.50 105 LEU A N 1
ATOM 778 C CA . LEU A 1 105 ? -9.657 10.356 -20.529 1.00 67.50 105 LEU A CA 1
ATOM 779 C C . LEU A 1 105 ? -9.869 11.869 -20.689 1.00 67.50 105 LEU A C 1
ATOM 781 O O . LEU A 1 105 ? -9.109 12.651 -20.109 1.00 67.50 105 LEU A O 1
ATOM 785 N N . GLU A 1 106 ? -10.882 12.292 -21.443 1.00 57.31 106 GLU A N 1
ATOM 786 C CA . GLU A 1 106 ? -11.233 13.702 -21.608 1.00 57.31 106 GLU A CA 1
ATOM 787 C C . GLU A 1 106 ? -12.250 14.127 -20.528 1.00 57.31 106 GLU A C 1
ATOM 789 O O . GLU A 1 106 ? -13.397 13.685 -20.516 1.00 57.31 106 GLU A O 1
ATOM 794 N N . CYS A 1 107 ? -11.801 14.973 -19.590 1.00 53.25 107 CYS A N 1
ATOM 795 C CA . CYS A 1 107 ? -12.631 15.626 -18.564 1.00 53.25 107 CYS A CA 1
ATOM 796 C C . CYS A 1 107 ? -13.429 16.816 -19.112 1.00 53.25 107 CYS A C 1
ATOM 798 O O . CYS A 1 107 ? -12.825 17.635 -19.846 1.00 53.25 107 CYS A O 1
#

InterPro domains:
  IPR036188 FAD/NAD(P)-binding domain superfamily [G3DSA:3.50.50.60] (2-74)